Protein AF-A0A9E4CDD1-F1 (afdb_monomer_lite)

Secondary structure (DSSP, 8-state):
--S--EEEEEGGG-TTTGGG--HHHHT-SEEEEE-GGGTTTTT--HHHHHHHHHHH-TTS-EEEEBTTTTBTHHHHHHHHHHHHHS-HHHHHHHTTTTS---S-------

pLDDT: mean 84.61, std 20.88, range [27.45, 98.62]

Structure (mmCIF, N/CA/C/O backbone):
data_AF-A0A9E4CDD1-F1
#
_entry.id   AF-A0A9E4CDD1-F1
#
loop_
_atom_site.group_PDB
_atom_site.id
_atom_site.type_symbol
_atom_site.label_atom_id
_atom_site.label_alt_id
_atom_site.label_comp_id
_atom_site.label_asym_id
_atom_site.label_entity_id
_atom_site.label_seq_id
_atom_site.pdbx_PDB_ins_code
_atom_site.Cartn_x
_atom_site.Cartn_y
_atom_site.Cartn_z
_atom_site.occupancy
_atom_site.B_iso_or_equiv
_atom_site.auth_seq_id
_atom_site.auth_comp_id
_atom_site.auth_asym_id
_atom_site.auth_atom_id
_atom_site.pdbx_PDB_model_num
ATOM 1 N N . LEU A 1 1 ? 19.628 -11.447 -6.909 1.00 61.62 1 LEU A N 1
ATOM 2 C CA . LEU A 1 1 ? 18.964 -10.741 -8.024 1.00 61.62 1 LEU A CA 1
ATOM 3 C C . LEU A 1 1 ? 17.465 -10.855 -7.785 1.00 61.62 1 LEU A C 1
ATOM 5 O O . LEU A 1 1 ? 17.043 -11.937 -7.398 1.00 61.62 1 LEU A O 1
ATOM 9 N N . VAL A 1 2 ? 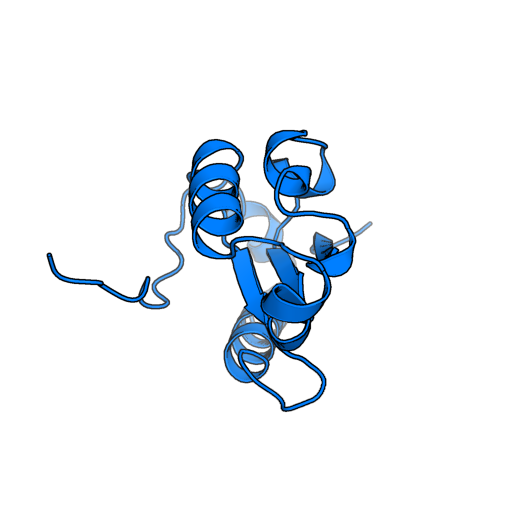16.710 -9.764 -7.904 1.00 75.94 2 VAL A N 1
ATOM 10 C CA . VAL A 1 2 ? 15.246 -9.755 -7.748 1.00 75.94 2 VAL A CA 1
ATOM 11 C C . VAL A 1 2 ? 14.684 -8.918 -8.895 1.00 75.94 2 VAL A C 1
ATOM 13 O O . VAL A 1 2 ? 15.152 -7.797 -9.074 1.00 75.94 2 VAL A O 1
ATOM 16 N N . ASP A 1 3 ? 13.741 -9.458 -9.669 1.00 81.06 3 ASP A N 1
ATOM 17 C CA . ASP A 1 3 ? 13.131 -8.763 -10.816 1.00 81.06 3 ASP A CA 1
ATOM 18 C C . ASP A 1 3 ? 12.062 -7.740 -10.406 1.00 81.06 3 ASP A C 1
ATOM 20 O O . ASP A 1 3 ? 11.819 -6.783 -11.136 1.00 81.06 3 ASP A O 1
ATOM 24 N N . ALA A 1 4 ? 11.409 -7.953 -9.260 1.00 88.12 4 ALA A N 1
ATOM 25 C CA . ALA A 1 4 ? 10.437 -7.026 -8.697 1.00 88.12 4 ALA A CA 1
ATOM 26 C C . ALA A 1 4 ? 10.256 -7.228 -7.187 1.00 88.12 4 ALA A C 1
ATOM 28 O O . ALA A 1 4 ? 10.391 -8.336 -6.661 1.00 88.12 4 ALA A O 1
ATOM 29 N N . TRP A 1 5 ? 9.889 -6.160 -6.489 1.00 91.31 5 TRP A N 1
ATOM 30 C CA . TRP A 1 5 ? 9.679 -6.126 -5.051 1.00 91.31 5 TRP A CA 1
ATOM 31 C C . TRP A 1 5 ? 8.247 -5.716 -4.700 1.00 91.31 5 TRP A C 1
ATOM 33 O O . TRP A 1 5 ? 7.849 -4.567 -4.869 1.00 91.31 5 TRP A O 1
ATOM 43 N N . ILE A 1 6 ? 7.482 -6.637 -4.116 1.00 95.19 6 ILE A N 1
ATOM 44 C CA . ILE A 1 6 ? 6.172 -6.336 -3.528 1.00 95.19 6 ILE A CA 1
ATOM 45 C C . ILE A 1 6 ? 6.347 -6.120 -2.021 1.00 95.19 6 ILE A C 1
ATOM 47 O O . ILE A 1 6 ? 6.915 -6.966 -1.327 1.00 95.19 6 ILE A O 1
ATOM 51 N N . TYR A 1 7 ? 5.863 -4.994 -1.503 1.00 97.31 7 TYR A N 1
ATOM 52 C CA . TYR A 1 7 ? 5.789 -4.721 -0.071 1.00 97.31 7 TYR A CA 1
ATOM 53 C C . TYR A 1 7 ? 4.339 -4.802 0.394 1.00 97.31 7 TYR A C 1
ATOM 55 O O . TYR A 1 7 ? 3.461 -4.161 -0.176 1.00 97.31 7 TYR A O 1
ATOM 63 N N . VAL A 1 8 ? 4.085 -5.587 1.439 1.00 97.94 8 VAL A N 1
ATOM 64 C CA . VAL A 1 8 ? 2.736 -5.791 1.974 1.00 97.94 8 VAL A CA 1
ATOM 65 C C . VAL A 1 8 ? 2.652 -5.173 3.361 1.00 97.94 8 VAL A C 1
ATOM 67 O O . VAL A 1 8 ? 3.386 -5.550 4.273 1.00 97.94 8 VAL A O 1
ATOM 70 N 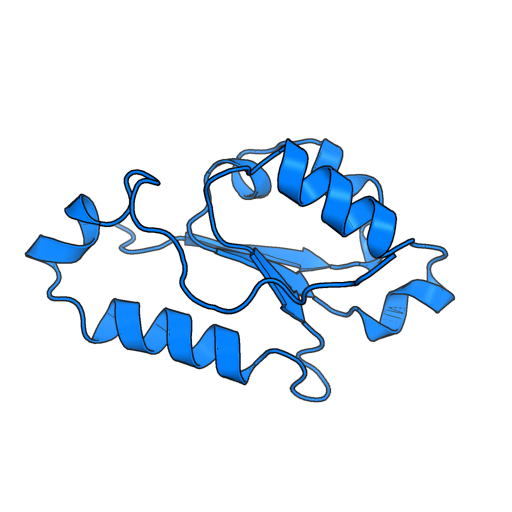N . LEU A 1 9 ? 1.744 -4.218 3.499 1.00 97.25 9 LEU A N 1
ATOM 71 C CA . LEU A 1 9 ? 1.314 -3.604 4.739 1.00 97.25 9 LEU A CA 1
ATOM 72 C C . LEU A 1 9 ? -0.068 -4.149 5.104 1.00 97.25 9 LEU A C 1
ATOM 74 O O . LEU A 1 9 ? -0.902 -4.377 4.235 1.00 97.25 9 LEU A O 1
ATOM 78 N N . ASP A 1 10 ? -0.326 -4.325 6.391 1.00 97.25 10 ASP A N 1
ATOM 79 C CA . ASP A 1 10 ? -1.644 -4.682 6.909 1.00 97.25 10 ASP A CA 1
ATOM 80 C C . ASP A 1 10 ? -2.297 -3.461 7.560 1.00 97.25 10 ASP A C 1
ATOM 82 O O . ASP A 1 10 ? -1.613 -2.701 8.252 1.00 97.25 10 ASP A O 1
ATOM 86 N N . VAL A 1 11 ? -3.607 -3.282 7.393 1.00 98.06 11 VAL A N 1
ATOM 87 C CA . VAL A 1 11 ? -4.361 -2.214 8.071 1.00 98.06 11 VAL A CA 1
ATOM 88 C C . VAL A 1 11 ? -4.227 -2.294 9.597 1.00 98.06 11 VAL A C 1
ATOM 90 O O . VAL A 1 11 ? -4.144 -1.259 10.262 1.00 98.06 11 VAL A O 1
ATOM 93 N N . ALA A 1 12 ? -4.088 -3.495 10.165 1.00 97.50 12 ALA A N 1
ATOM 94 C CA . ALA A 1 12 ? -3.868 -3.691 11.597 1.00 97.50 12 ALA A CA 1
ATOM 95 C C . ALA A 1 12 ? -2.536 -3.107 12.112 1.00 97.50 12 ALA A C 1
ATOM 97 O O . ALA A 1 12 ? -2.381 -2.907 13.315 1.00 97.50 12 ALA A O 1
ATOM 98 N N . ALA A 1 13 ? -1.583 -2.781 11.230 1.00 96.19 13 ALA A N 1
ATOM 99 C CA . ALA A 1 13 ? -0.357 -2.070 11.606 1.00 96.19 13 ALA A CA 1
ATOM 100 C C . ALA A 1 13 ? -0.594 -0.578 11.932 1.00 96.19 13 ALA A C 1
ATOM 102 O O . ALA A 1 13 ? 0.323 0.109 12.393 1.00 96.19 13 ALA A O 1
ATOM 103 N N . GLY A 1 14 ? -1.816 -0.083 11.709 1.00 95.19 14 GLY A N 1
ATOM 104 C CA . GLY A 1 14 ? -2.270 1.257 12.055 1.00 95.19 14 GLY A CA 1
ATOM 105 C C . GLY A 1 14 ? -2.248 2.234 10.879 1.00 95.19 14 GLY A C 1
ATOM 106 O O . GLY A 1 14 ? -1.351 2.227 10.035 1.00 95.19 14 GLY A O 1
ATOM 107 N N . GLU A 1 15 ? -3.213 3.157 10.871 1.00 96.25 15 GLU A N 1
ATOM 108 C CA . GLU A 1 15 ? -3.449 4.096 9.761 1.00 96.25 15 GLU A CA 1
ATOM 109 C C . GLU A 1 15 ? -2.268 5.030 9.445 1.00 96.25 15 GLU A C 1
ATOM 111 O O . GLU A 1 15 ? -2.129 5.515 8.328 1.00 96.25 15 GLU A O 1
ATOM 116 N N . LYS A 1 16 ? -1.387 5.282 10.422 1.00 95.56 16 LYS A N 1
ATOM 117 C CA . LYS A 1 16 ? -0.218 6.165 10.261 1.00 95.56 16 LYS A CA 1
ATOM 118 C C . LYS A 1 16 ? 0.973 5.446 9.635 1.00 95.56 16 LYS A C 1
ATOM 120 O O . LYS A 1 16 ? 2.006 6.074 9.409 1.00 95.56 16 LYS A O 1
ATOM 125 N N . MET A 1 17 ? 0.876 4.138 9.405 1.00 96.81 17 MET A N 1
ATOM 126 C CA . MET A 1 17 ? 2.010 3.346 8.951 1.00 96.81 17 MET A CA 1
ATOM 127 C C . MET A 1 17 ? 2.544 3.779 7.570 1.00 96.81 17 MET A C 1
ATOM 129 O O . MET A 1 17 ? 3.767 3.901 7.458 1.00 96.81 17 MET A O 1
ATOM 133 N N . PRO A 1 18 ? 1.709 4.148 6.571 1.00 96.38 18 PRO A N 1
ATOM 134 C CA . PRO A 1 18 ? 2.200 4.718 5.313 1.00 96.38 18 PRO A CA 1
ATOM 135 C C . PRO A 1 18 ? 3.059 5.982 5.493 1.00 96.38 18 PRO A C 1
ATOM 137 O O . PRO A 1 18 ? 4.092 6.113 4.839 1.00 96.38 18 PRO A O 1
ATOM 140 N N . ARG A 1 19 ? 2.732 6.863 6.455 1.00 96.69 19 ARG A N 1
ATOM 141 C CA . ARG A 1 19 ? 3.500 8.101 6.723 1.00 96.69 19 ARG A CA 1
ATOM 142 C C . ARG A 1 19 ? 4.951 7.858 7.111 1.00 96.69 19 ARG A C 1
ATOM 144 O O . ARG A 1 19 ? 5.769 8.760 6.968 1.00 96.69 19 ARG A O 1
ATOM 151 N N . LYS A 1 20 ? 5.286 6.674 7.640 1.00 94.50 20 LYS A N 1
ATOM 152 C CA . LYS A 1 20 ? 6.663 6.387 8.066 1.00 94.50 20 LYS A CA 1
ATOM 153 C C . LYS A 1 20 ? 7.644 6.391 6.894 1.00 94.50 20 LYS A C 1
ATOM 155 O O . LYS A 1 20 ? 8.838 6.526 7.131 1.00 94.50 20 LYS A O 1
ATOM 160 N N . GLY A 1 21 ? 7.172 6.220 5.654 1.00 91.62 21 GLY A N 1
ATOM 161 C CA . GLY A 1 21 ? 8.002 6.439 4.467 1.00 91.62 21 GLY A CA 1
ATOM 162 C C . GLY A 1 21 ? 9.196 5.501 4.320 1.00 91.62 21 GLY A C 1
ATOM 163 O O . GLY A 1 21 ? 10.141 5.816 3.598 1.00 91.62 21 GLY A O 1
ATOM 164 N N . GLY A 1 22 ? 9.191 4.359 5.012 1.00 94.19 22 GLY A N 1
ATOM 165 C CA . GLY A 1 22 ? 10.283 3.396 4.924 1.00 94.19 22 GLY A CA 1
ATOM 166 C C . GLY A 1 22 ? 10.490 2.900 3.484 1.00 94.19 22 GLY A C 1
ATOM 167 O O . GLY A 1 22 ? 9.580 3.021 2.659 1.00 94.19 22 GLY A O 1
ATOM 168 N N . PRO A 1 23 ? 11.645 2.290 3.164 1.00 92.38 23 PRO A N 1
ATOM 169 C CA . PRO A 1 23 ? 11.958 1.845 1.804 1.00 92.38 23 PRO A CA 1
ATOM 170 C C . PRO A 1 23 ? 10.884 0.946 1.176 1.00 92.38 23 PRO A C 1
ATOM 172 O O . PRO A 1 23 ? 10.642 1.036 -0.021 1.00 92.38 23 PRO A O 1
ATOM 175 N N . GLY A 1 24 ? 10.192 0.123 1.972 1.00 94.50 24 GLY A N 1
ATOM 176 C CA . GLY A 1 24 ? 9.076 -0.696 1.484 1.00 94.50 24 GLY A CA 1
ATOM 177 C C . GLY A 1 24 ? 7.891 0.115 0.963 1.00 94.50 24 GLY A C 1
ATOM 178 O O . GLY A 1 24 ? 7.265 -0.276 -0.014 1.00 94.50 24 GLY A O 1
ATOM 179 N N . ILE A 1 25 ? 7.616 1.275 1.553 1.00 95.88 25 ILE A N 1
ATOM 180 C CA . ILE A 1 25 ? 6.540 2.174 1.121 1.00 95.88 25 ILE A CA 1
ATOM 181 C C . ILE A 1 25 ? 7.015 3.024 -0.059 1.00 95.88 25 ILE A C 1
ATOM 183 O O . ILE A 1 25 ? 6.327 3.125 -1.067 1.00 95.88 25 ILE A O 1
ATOM 187 N N . THR A 1 26 ? 8.212 3.603 0.023 1.00 95.00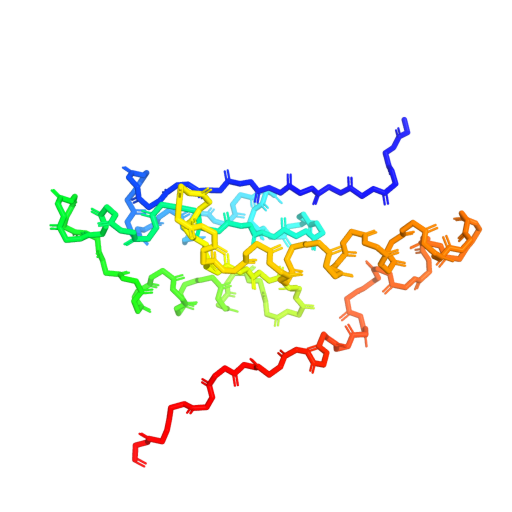 26 THR A N 1
ATOM 188 C CA . THR A 1 26 ? 8.675 4.600 -0.958 1.00 95.00 26 THR A CA 1
ATOM 189 C C . THR A 1 26 ? 9.308 3.987 -2.207 1.00 95.00 26 THR A C 1
ATOM 191 O O . THR A 1 26 ? 9.254 4.588 -3.276 1.00 95.00 26 THR A O 1
ATOM 194 N N . ARG A 1 27 ? 9.918 2.796 -2.105 1.00 91.38 27 ARG A N 1
ATOM 195 C CA . ARG A 1 27 ? 10.797 2.247 -3.156 1.00 91.38 27 ARG A CA 1
ATOM 196 C C . ARG A 1 27 ? 10.393 0.905 -3.732 1.00 91.38 27 ARG A C 1
ATOM 198 O O . ARG A 1 27 ? 10.888 0.625 -4.818 1.00 91.38 27 ARG A O 1
ATOM 205 N N . SER A 1 28 ? 9.524 0.127 -3.078 1.00 94.38 28 SER A N 1
ATOM 206 C CA . SER A 1 28 ? 9.000 -1.132 -3.648 1.00 94.38 28 SER A CA 1
ATOM 207 C C . SER A 1 28 ? 8.446 -0.932 -5.054 1.00 94.38 28 SER A C 1
ATOM 209 O O . SER A 1 28 ? 8.257 0.206 -5.483 1.00 94.38 28 SER A O 1
ATOM 211 N N . ASP A 1 29 ? 8.162 -2.009 -5.764 1.00 93.06 29 ASP A N 1
ATOM 212 C CA . ASP A 1 29 ? 7.502 -1.967 -7.065 1.00 93.06 29 ASP A CA 1
ATOM 213 C C . ASP A 1 29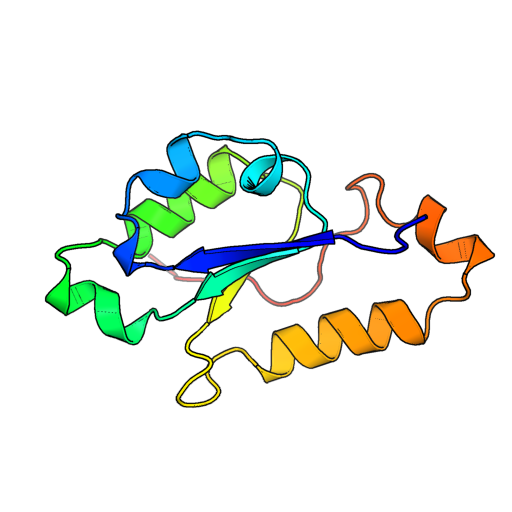 ? 5.975 -2.080 -6.917 1.00 93.06 29 ASP A C 1
ATOM 215 O O . ASP A 1 29 ? 5.199 -1.415 -7.584 1.00 93.06 29 ASP A O 1
ATOM 219 N N . LEU A 1 30 ? 5.474 -2.788 -5.917 1.00 95.81 30 LEU A N 1
ATOM 220 C CA . LEU A 1 30 ? 4.048 -2.736 -5.595 1.00 95.81 30 LEU A CA 1
ATOM 221 C C . LEU A 1 30 ? 3.871 -2.659 -4.092 1.00 95.81 30 LEU A C 1
ATOM 223 O O . LEU A 1 30 ? 4.440 -3.466 -3.362 1.00 95.81 30 LEU A O 1
ATOM 227 N N . LEU A 1 31 ? 3.074 -1.698 -3.634 1.00 97.88 31 LEU A N 1
ATOM 228 C CA . LEU A 1 31 ? 2.629 -1.642 -2.248 1.00 97.88 31 LEU A CA 1
ATOM 229 C C . LEU A 1 31 ? 1.214 -2.214 -2.150 1.00 97.88 31 LEU A C 1
ATOM 231 O O . LEU A 1 31 ? 0.291 -1.693 -2.765 1.00 97.88 31 LEU A O 1
ATOM 235 N N . LEU A 1 32 ? 1.027 -3.252 -1.345 1.00 98.38 32 LEU A N 1
ATOM 236 C CA . LEU A 1 32 ? -0.298 -3.749 -0.987 1.00 98.38 32 LEU A CA 1
ATOM 237 C C . LEU A 1 32 ? -0.637 -3.299 0.426 1.00 98.38 32 LEU A C 1
ATOM 239 O O . LEU A 1 32 ? 0.137 -3.546 1.346 1.00 98.38 32 LEU A O 1
ATOM 243 N N . ILE A 1 33 ? -1.797 -2.681 0.608 1.00 98.38 33 ILE A N 1
ATOM 244 C CA . ILE A 1 33 ? -2.394 -2.437 1.918 1.00 98.38 33 ILE A CA 1
ATOM 245 C C . ILE A 1 33 ? -3.540 -3.435 2.074 1.00 98.38 33 ILE A C 1
ATOM 247 O O . ILE A 1 33 ? -4.622 -3.265 1.515 1.00 98.38 33 ILE A O 1
ATOM 251 N N . ASN A 1 34 ? -3.251 -4.536 2.758 1.00 98.62 34 ASN A N 1
ATOM 252 C CA . ASN A 1 34 ? -4.116 -5.701 2.880 1.00 98.62 34 ASN A CA 1
ATOM 253 C C . ASN A 1 34 ? -4.946 -5.678 4.171 1.00 98.62 34 ASN A C 1
ATOM 255 O O . ASN A 1 34 ? -4.617 -4.979 5.131 1.00 98.62 34 ASN A O 1
ATOM 259 N N . LYS A 1 35 ? -5.990 -6.510 4.189 1.00 98.38 35 LYS A N 1
ATOM 260 C CA . LYS A 1 35 ? -6.963 -6.678 5.273 1.00 98.38 35 LYS A CA 1
ATOM 261 C C . LYS A 1 35 ? -7.772 -5.416 5.554 1.00 98.38 35 LYS A C 1
ATOM 263 O O . LYS A 1 35 ? -7.953 -5.011 6.701 1.00 98.38 35 LYS A O 1
ATOM 268 N N . ILE A 1 36 ? -8.257 -4.774 4.491 1.00 98.44 36 ILE A N 1
ATOM 269 C CA . ILE A 1 36 ? -9.112 -3.582 4.612 1.00 98.44 36 ILE A CA 1
ATOM 270 C C . ILE A 1 36 ? -10.398 -3.826 5.408 1.00 98.44 36 ILE A C 1
ATOM 272 O O . ILE A 1 36 ? -10.925 -2.892 6.008 1.00 98.44 36 ILE A O 1
ATOM 276 N N . ASP A 1 37 ? -10.855 -5.075 5.490 1.00 98.06 37 ASP A N 1
ATOM 277 C CA . ASP A 1 37 ? -11.972 -5.504 6.333 1.00 98.06 37 ASP A CA 1
ATOM 278 C C . ASP A 1 37 ? -11.720 -5.260 7.829 1.00 98.06 37 ASP A C 1
ATOM 280 O O . ASP A 1 37 ? -12.664 -5.058 8.594 1.00 98.06 37 ASP A O 1
ATOM 284 N N . LEU A 1 38 ? -10.455 -5.207 8.257 1.00 98.12 38 LEU A N 1
ATOM 285 C CA . LEU A 1 38 ? -10.104 -4.981 9.656 1.00 98.12 38 LEU A CA 1
ATOM 286 C C . LEU A 1 38 ? -10.188 -3.514 10.092 1.00 98.12 38 LEU A C 1
ATOM 288 O O . LEU A 1 38 ? -10.178 -3.257 11.295 1.00 98.12 38 LEU A O 1
ATOM 292 N N . ALA A 1 39 ? -10.298 -2.560 9.160 1.00 97.88 39 ALA A N 1
ATOM 293 C CA . ALA A 1 39 ? -10.180 -1.124 9.435 1.00 97.88 39 ALA A CA 1
ATOM 294 C C . ALA A 1 39 ? -11.075 -0.640 10.587 1.00 97.88 39 ALA A C 1
ATOM 296 O O . ALA A 1 39 ? -10.599 0.031 11.505 1.00 97.88 39 ALA A O 1
ATOM 297 N N . HIS A 1 40 ? -12.347 -1.049 10.584 1.00 96.31 40 HIS A N 1
ATOM 298 C CA . HIS A 1 40 ? -13.305 -0.687 11.630 1.00 96.31 40 HIS A CA 1
ATOM 299 C C . HIS A 1 40 ? -12.905 -1.233 13.010 1.00 96.31 40 HIS A C 1
ATOM 301 O O . HIS A 1 40 ? -13.009 -0.528 14.010 1.00 96.31 40 HIS A O 1
ATOM 307 N N . TYR A 1 41 ? -12.404 -2.467 13.063 1.00 97.88 41 TYR A N 1
ATOM 308 C CA . TYR A 1 41 ? -12.083 -3.156 14.314 1.00 97.88 41 TYR A CA 1
ATOM 309 C C . TYR A 1 41 ? -10.806 -2.636 14.978 1.00 97.88 41 TYR A C 1
ATOM 311 O O . TYR A 1 41 ? -10.669 -2.729 16.196 1.00 97.88 41 TYR A O 1
ATOM 319 N N . VAL A 1 42 ? -9.878 -2.085 14.194 1.00 97.69 42 VAL A N 1
ATOM 320 C CA . VAL A 1 42 ? -8.608 -1.535 14.701 1.00 97.69 42 VAL A CA 1
ATOM 321 C C . VAL A 1 42 ? -8.607 -0.007 14.791 1.00 97.69 42 VAL A C 1
ATOM 323 O O . VAL A 1 42 ? -7.577 0.586 15.106 1.00 97.69 42 VAL A O 1
ATOM 326 N N . GLY A 1 43 ? -9.742 0.641 14.506 1.00 97.12 43 GLY A N 1
ATOM 327 C CA . GLY A 1 43 ? -9.864 2.100 14.526 1.00 97.12 43 GLY A CA 1
ATOM 328 C C . GLY A 1 43 ? -8.975 2.802 13.496 1.00 97.12 43 GLY A C 1
ATOM 329 O O . GLY A 1 43 ? -8.478 3.892 13.767 1.00 97.12 43 GLY A O 1
ATOM 330 N N . ALA A 1 44 ? -8.737 2.175 12.340 1.00 97.81 44 ALA A N 1
ATOM 331 C CA . ALA A 1 44 ? -7.932 2.741 11.263 1.00 97.81 44 ALA A CA 1
ATOM 332 C C . ALA A 1 44 ? -8.817 3.375 10.182 1.00 97.81 44 ALA A C 1
ATOM 334 O O . ALA A 1 44 ? -9.784 2.771 9.720 1.00 97.81 44 ALA A O 1
ATOM 335 N N . SER A 1 45 ? -8.452 4.573 9.725 1.00 98.19 45 SER A N 1
ATOM 336 C CA . SER A 1 45 ? -9.086 5.220 8.578 1.00 98.19 45 SER A CA 1
ATOM 337 C C . SER A 1 45 ? -8.385 4.858 7.268 1.00 98.19 45 SER A C 1
ATOM 339 O O . SER A 1 45 ? -7.229 5.224 7.036 1.00 98.19 45 SER A O 1
ATOM 341 N N . LEU A 1 46 ? -9.108 4.191 6.362 1.00 98.00 46 LEU A N 1
ATOM 342 C CA . LEU A 1 46 ? -8.605 3.887 5.017 1.00 98.00 46 LEU A CA 1
ATOM 343 C C . LEU A 1 46 ? -8.327 5.162 4.207 1.00 98.00 46 LEU A C 1
ATOM 345 O O . LEU A 1 46 ? -7.322 5.226 3.509 1.00 98.00 46 LEU A O 1
ATOM 349 N N . ALA A 1 47 ? -9.141 6.210 4.370 1.00 98.25 47 ALA A N 1
ATOM 350 C CA . ALA A 1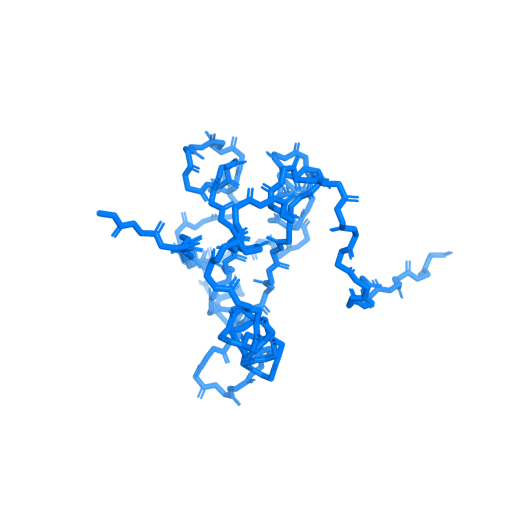 47 ? -8.924 7.498 3.706 1.00 98.25 47 ALA A CA 1
ATOM 351 C C . ALA A 1 47 ? -7.612 8.168 4.153 1.00 98.25 47 ALA A C 1
ATOM 353 O O . ALA A 1 47 ? -6.899 8.781 3.359 1.00 98.25 47 ALA A O 1
ATOM 354 N N . VAL A 1 48 ? -7.260 8.023 5.436 1.00 98.12 48 VAL A N 1
ATOM 355 C CA . VAL A 1 48 ? -5.971 8.492 5.953 1.00 98.12 48 VAL A CA 1
ATOM 356 C C . VAL A 1 48 ? -4.822 7.708 5.321 1.00 98.12 48 VAL A C 1
ATOM 358 O O . VAL A 1 48 ? -3.867 8.316 4.838 1.00 98.12 48 VAL A O 1
ATOM 361 N N . MET A 1 49 ? -4.931 6.377 5.287 1.00 98.25 49 MET A N 1
ATOM 362 C CA . MET A 1 49 ? -3.912 5.517 4.686 1.00 98.25 49 MET A CA 1
ATOM 363 C C . MET A 1 49 ? -3.712 5.810 3.197 1.00 98.25 49 MET A C 1
ATOM 365 O O . MET A 1 49 ? -2.569 5.884 2.755 1.00 98.25 49 MET A O 1
ATOM 369 N N . GLU A 1 50 ? -4.791 6.018 2.441 1.00 98.25 50 GLU A N 1
ATOM 370 C CA . GLU A 1 50 ? -4.758 6.398 1.024 1.00 98.25 50 GLU A CA 1
ATOM 371 C C . GLU A 1 50 ? -4.012 7.712 0.812 1.00 98.25 50 GLU A C 1
ATOM 373 O O . GLU A 1 50 ? -3.019 7.756 0.084 1.00 98.25 50 GLU A O 1
ATOM 378 N N . ARG A 1 51 ? -4.442 8.775 1.502 1.00 98.12 51 ARG A N 1
ATOM 379 C CA . ARG A 1 51 ? -3.810 10.094 1.408 1.00 98.12 51 ARG A CA 1
ATOM 380 C C . ARG A 1 51 ? -2.317 10.009 1.708 1.00 98.12 51 ARG A C 1
ATOM 382 O O . ARG A 1 51 ? -1.501 10.542 0.964 1.00 98.12 51 ARG A O 1
ATOM 389 N N . ASP A 1 52 ? -1.960 9.348 2.803 1.00 98.12 52 ASP A N 1
ATOM 390 C CA . ASP A 1 52 ? -0.571 9.249 3.239 1.00 98.12 52 ASP A CA 1
ATOM 391 C C . ASP A 1 52 ? 0.267 8.377 2.291 1.00 98.12 52 ASP A C 1
ATOM 393 O O . ASP A 1 52 ? 1.444 8.660 2.077 1.00 98.12 52 ASP A O 1
ATOM 397 N N . THR A 1 53 ? -0.331 7.353 1.681 1.00 98.06 53 THR A N 1
ATOM 398 C CA . THR A 1 53 ? 0.336 6.529 0.666 1.00 98.06 53 THR A CA 1
ATOM 399 C C . THR A 1 53 ? 0.614 7.333 -0.598 1.00 98.06 53 THR A C 1
ATOM 401 O O . THR A 1 53 ? 1.752 7.340 -1.062 1.00 98.06 53 THR A O 1
ATOM 404 N N . ASN A 1 54 ? -0.376 8.081 -1.094 1.00 96.75 54 ASN A N 1
ATOM 405 C CA . ASN A 1 54 ? -0.217 8.964 -2.253 1.00 96.75 54 ASN A CA 1
ATOM 406 C C . ASN A 1 54 ? 0.866 10.031 -2.020 1.00 96.75 54 ASN A C 1
ATOM 408 O O . ASN A 1 54 ? 1.639 10.331 -2.924 1.00 96.75 54 ASN A O 1
ATOM 412 N N . LEU A 1 55 ? 0.978 10.563 -0.796 1.00 97.06 55 LEU A N 1
ATOM 413 C CA . LEU A 1 55 ? 2.034 11.516 -0.435 1.00 97.06 55 LEU A CA 1
ATOM 414 C C . LEU A 1 55 ? 3.429 10.880 -0.410 1.00 97.06 55 LEU A C 1
ATOM 416 O O . LEU A 1 55 ? 4.392 11.485 -0.874 1.00 97.06 55 LEU A O 1
ATOM 420 N N . MET A 1 56 ? 3.560 9.674 0.149 1.00 96.88 56 MET A N 1
ATOM 421 C CA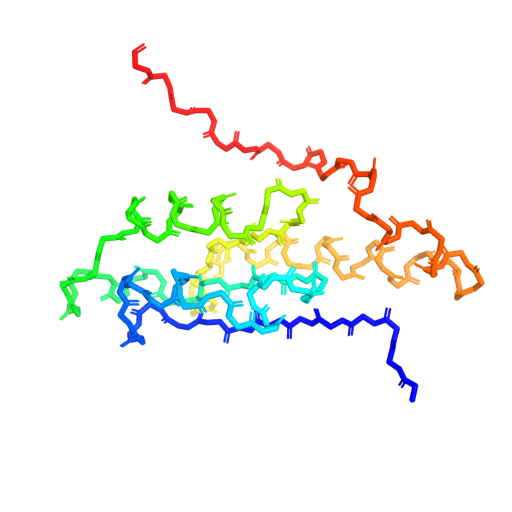 . MET A 1 56 ? 4.865 9.016 0.283 1.00 96.88 56 MET A CA 1
ATOM 422 C C . MET A 1 56 ? 5.330 8.315 -0.996 1.00 96.88 56 MET A C 1
ATOM 424 O O . MET A 1 56 ? 6.507 7.973 -1.112 1.00 96.88 56 MET A O 1
ATOM 428 N N . ARG A 1 57 ? 4.423 8.065 -1.940 1.00 94.69 57 ARG A N 1
ATOM 429 C CA . ARG A 1 57 ? 4.669 7.246 -3.126 1.00 94.69 57 ARG A CA 1
ATOM 430 C C . ARG A 1 57 ? 3.895 7.795 -4.348 1.00 94.69 57 ARG A C 1
ATOM 432 O O . ARG A 1 57 ? 3.037 7.092 -4.872 1.00 94.69 57 ARG A O 1
ATOM 439 N N . PRO A 1 58 ? 4.185 9.029 -4.808 1.00 91.12 58 PRO A N 1
ATOM 440 C CA . PRO A 1 58 ? 3.364 9.740 -5.800 1.00 91.12 58 PRO A CA 1
ATOM 441 C C . PRO A 1 58 ? 3.282 9.043 -7.165 1.00 91.12 58 PRO A C 1
ATOM 443 O O . PRO A 1 58 ? 2.214 9.010 -7.766 1.00 91.12 58 PRO A O 1
ATOM 446 N N . ASP A 1 59 ? 4.384 8.440 -7.622 1.00 88.88 59 ASP A N 1
ATOM 447 C CA . ASP A 1 59 ? 4.502 7.919 -8.994 1.00 88.88 59 ASP A CA 1
ATOM 448 C C . ASP A 1 59 ? 4.561 6.387 -9.067 1.00 88.88 59 ASP A C 1
ATOM 450 O O . ASP A 1 59 ? 4.867 5.821 -10.116 1.00 88.88 59 ASP A O 1
ATOM 454 N N . LYS A 1 60 ? 4.329 5.679 -7.950 1.00 90.81 60 LYS A N 1
ATOM 455 C CA . LYS A 1 60 ? 4.417 4.212 -7.939 1.00 90.81 60 LYS A CA 1
ATOM 456 C C . LYS A 1 60 ? 3.104 3.558 -7.502 1.00 90.81 60 LYS A C 1
ATOM 458 O O . LYS A 1 60 ? 2.513 3.978 -6.507 1.00 90.81 60 LYS A O 1
ATOM 463 N N . PRO A 1 61 ? 2.690 2.465 -8.168 1.00 95.44 61 PRO A N 1
ATOM 464 C CA . PRO A 1 61 ? 1.439 1.786 -7.876 1.00 95.44 61 PRO A CA 1
ATOM 465 C C . PRO A 1 61 ? 1.379 1.249 -6.447 1.00 95.44 61 PRO A C 1
ATOM 467 O O . PRO A 1 61 ? 2.378 0.806 -5.855 1.00 95.44 61 PRO A O 1
ATOM 470 N N . TRP A 1 62 ? 0.156 1.261 -5.932 1.00 97.62 62 TRP A N 1
ATOM 471 C CA . TRP A 1 62 ? -0.247 0.635 -4.689 1.00 97.62 62 TRP A CA 1
ATOM 472 C C . TRP A 1 62 ? -1.721 0.213 -4.775 1.00 97.62 62 TRP A C 1
ATOM 474 O O . TRP A 1 62 ? -2.465 0.722 -5.612 1.00 97.62 62 TRP A O 1
ATOM 484 N N . LEU A 1 63 ? -2.138 -0.746 -3.946 1.00 98.12 63 LEU A N 1
ATOM 485 C CA . LEU A 1 63 ? -3.502 -1.279 -3.939 1.00 98.12 63 LEU A CA 1
ATOM 486 C C . LEU A 1 63 ? -3.999 -1.505 -2.514 1.00 98.12 63 LEU A C 1
ATOM 488 O O . LEU A 1 63 ? -3.288 -2.078 -1.687 1.00 98.12 63 LEU A O 1
ATOM 492 N N . PHE A 1 64 ? -5.258 -1.153 -2.259 1.00 98.50 64 PHE A N 1
ATOM 493 C CA . PHE A 1 64 ? -6.013 -1.750 -1.162 1.00 98.50 64 PHE A CA 1
ATOM 494 C C . PHE A 1 64 ? -6.480 -3.152 -1.537 1.00 98.50 64 PHE A C 1
ATOM 496 O O . PHE A 1 64 ? -6.924 -3.385 -2.661 1.00 98.50 64 PHE A O 1
ATOM 503 N N . THR A 1 65 ? -6.401 -4.078 -0.584 1.00 98.50 65 THR A N 1
ATOM 504 C CA . THR A 1 65 ? -6.819 -5.467 -0.789 1.00 98.50 65 THR A CA 1
ATOM 505 C C . THR A 1 65 ? -7.497 -6.046 0.449 1.00 98.50 65 THR A C 1
ATOM 507 O O . THR A 1 65 ? -7.166 -5.709 1.588 1.00 98.50 65 THR A O 1
ATOM 510 N N . ASN A 1 66 ? -8.428 -6.966 0.219 1.00 97.94 66 ASN A N 1
ATOM 511 C CA . ASN A 1 66 ? -8.793 -7.983 1.193 1.00 97.94 66 ASN A CA 1
ATOM 512 C C . ASN A 1 66 ? -8.554 -9.348 0.547 1.00 97.94 66 ASN A C 1
ATOM 514 O O . ASN A 1 66 ? -9.410 -9.909 -0.129 1.00 97.94 66 ASN A O 1
ATOM 518 N N . LEU A 1 67 ? -7.364 -9.910 0.754 1.00 96.44 67 LEU A N 1
ATOM 519 C CA . LEU A 1 67 ? -7.015 -11.194 0.142 1.00 96.44 67 LEU A CA 1
ATOM 520 C C . LEU A 1 67 ? -7.794 -12.384 0.731 1.00 96.44 67 LEU A C 1
ATOM 522 O O . LEU A 1 67 ? -7.721 -13.479 0.182 1.00 96.44 67 LEU A O 1
ATOM 526 N N . LYS A 1 68 ? -8.542 -12.191 1.827 1.00 97.06 68 LYS A N 1
ATOM 527 C CA . LYS A 1 68 ? -9.403 -13.231 2.404 1.00 97.06 68 LYS A CA 1
ATOM 528 C C . LYS A 1 68 ? -10.679 -13.446 1.588 1.00 97.06 68 LYS A C 1
ATOM 530 O O . LYS A 1 68 ? -11.124 -14.583 1.486 1.00 97.06 68 LYS A O 1
ATOM 535 N N . ASP A 1 69 ? -11.264 -12.382 1.042 1.00 97.31 69 ASP A N 1
ATOM 536 C CA . ASP A 1 69 ? -12.471 -12.455 0.201 1.00 97.31 69 ASP A CA 1
ATOM 537 C C . ASP A 1 69 ? -12.188 -12.242 -1.296 1.00 97.31 69 ASP A C 1
ATOM 539 O O . ASP A 1 69 ? -13.083 -12.393 -2.122 1.00 97.31 69 ASP A O 1
ATOM 543 N N . GLY A 1 70 ? -10.934 -11.940 -1.646 1.00 96.75 70 GLY A N 1
ATOM 544 C CA . GLY A 1 70 ? -10.487 -11.738 -3.021 1.00 96.75 70 GLY A CA 1
ATOM 545 C C . GLY A 1 70 ? -10.579 -10.290 -3.506 1.00 96.75 70 GLY A C 1
ATOM 546 O O . GLY A 1 70 ? -10.212 -10.022 -4.649 1.00 96.75 70 GLY A O 1
ATOM 547 N N . THR A 1 71 ? -11.003 -9.336 -2.672 1.00 97.19 71 THR A N 1
ATOM 548 C CA . THR A 1 71 ? -11.061 -7.920 -3.058 1.00 97.19 71 THR A CA 1
ATOM 549 C C . THR A 1 71 ? -9.680 -7.412 -3.480 1.00 97.19 71 THR A C 1
ATOM 551 O O . THR A 1 71 ? -8.734 -7.402 -2.686 1.00 97.19 71 THR A O 1
ATOM 554 N N . GLY A 1 72 ? -9.574 -6.963 -4.734 1.00 94.50 72 GLY A N 1
ATOM 555 C CA . GLY A 1 72 ? -8.349 -6.435 -5.340 1.00 94.50 72 GLY A CA 1
ATOM 556 C C . GLY A 1 72 ? -7.334 -7.494 -5.785 1.00 94.50 72 GLY A C 1
ATOM 557 O O . GLY A 1 72 ? -6.269 -7.124 -6.277 1.00 94.50 72 GLY A O 1
ATOM 558 N N . LEU A 1 73 ? -7.630 -8.792 -5.626 1.00 96.75 73 LEU A N 1
ATOM 559 C CA . LEU A 1 73 ? -6.743 -9.885 -6.042 1.00 96.75 73 LEU A CA 1
ATOM 560 C C . LEU A 1 73 ? -6.562 -9.937 -7.566 1.00 96.75 73 LEU A C 1
ATOM 562 O O . LEU A 1 73 ? -5.459 -10.196 -8.038 1.00 96.75 73 LEU A O 1
ATOM 566 N N . ASP A 1 74 ? -7.617 -9.643 -8.322 1.00 95.69 74 ASP A N 1
ATOM 567 C CA . ASP A 1 74 ? -7.603 -9.492 -9.780 1.00 95.69 74 ASP A CA 1
ATOM 568 C C . ASP A 1 74 ? -6.532 -8.489 -10.234 1.00 95.69 74 ASP A C 1
ATOM 570 O O . ASP A 1 74 ? -5.674 -8.811 -11.052 1.00 95.69 74 ASP A O 1
ATOM 574 N N . LYS A 1 75 ? -6.484 -7.313 -9.600 1.00 94.56 75 LYS A N 1
ATOM 575 C CA . LYS A 1 75 ? -5.498 -6.267 -9.908 1.00 94.56 75 LYS A CA 1
ATOM 576 C C . LYS A 1 75 ? -4.069 -6.690 -9.573 1.00 94.56 75 LYS A C 1
ATOM 578 O O . LYS A 1 75 ? -3.130 -6.297 -10.270 1.00 94.56 75 LYS A O 1
ATOM 583 N N . VAL A 1 76 ? -3.894 -7.476 -8.506 1.00 95.56 76 VAL A N 1
ATOM 584 C CA . VAL A 1 76 ? -2.589 -8.048 -8.140 1.00 95.56 76 VAL A CA 1
ATOM 585 C C . VAL A 1 76 ? -2.150 -9.070 -9.186 1.00 95.56 76 VAL A C 1
ATOM 587 O O . VAL A 1 76 ? -1.010 -8.999 -9.644 1.00 95.56 76 VAL A O 1
ATOM 590 N N . ILE A 1 77 ? -3.044 -9.977 -9.597 1.00 96.44 77 ILE A N 1
ATOM 591 C CA . ILE A 1 77 ? -2.773 -10.954 -10.659 1.00 96.44 77 ILE A CA 1
ATOM 592 C C . ILE A 1 77 ? -2.388 -10.226 -11.945 1.00 96.44 77 ILE A C 1
ATOM 594 O O . ILE A 1 77 ? -1.333 -10.514 -12.494 1.00 96.44 77 ILE A O 1
ATOM 598 N N . ASP A 1 78 ? -3.161 -9.230 -12.374 1.00 94.62 78 ASP A N 1
ATOM 599 C CA . ASP A 1 78 ? -2.875 -8.459 -13.587 1.00 94.62 78 ASP A CA 1
ATOM 600 C C . ASP A 1 78 ? -1.503 -7.779 -13.541 1.00 94.62 78 ASP A C 1
ATOM 602 O O . ASP A 1 78 ? -0.780 -7.728 -14.539 1.00 94.62 78 ASP A O 1
ATOM 606 N N . TRP A 1 79 ? -1.120 -7.231 -12.384 1.00 93.62 79 TRP A N 1
ATOM 607 C CA . TRP A 1 79 ? 0.199 -6.631 -12.208 1.00 93.62 79 TRP A CA 1
ATOM 608 C C . TRP A 1 79 ? 1.320 -7.671 -12.338 1.00 93.62 79 TRP A C 1
ATOM 610 O O . TRP A 1 79 ? 2.299 -7.419 -13.043 1.00 93.62 79 TRP A O 1
ATOM 620 N N . VAL A 1 80 ? 1.158 -8.847 -11.723 1.00 92.69 80 VAL A N 1
ATOM 621 C CA . VAL A 1 80 ? 2.139 -9.940 -11.806 1.00 92.69 80 VAL A CA 1
ATOM 622 C C . VAL A 1 80 ? 2.205 -10.524 -13.219 1.00 92.69 80 VAL A C 1
ATOM 624 O O . VAL A 1 80 ? 3.302 -10.720 -13.736 1.00 92.69 80 VAL A O 1
ATOM 627 N N . SER A 1 81 ? 1.071 -10.755 -13.879 1.00 92.94 81 SER A N 1
ATOM 628 C CA . SER A 1 81 ? 1.018 -11.286 -15.246 1.00 92.94 81 SER A CA 1
ATOM 629 C C . SER A 1 81 ? 1.770 -10.380 -16.220 1.00 92.94 81 SER A C 1
ATOM 631 O O . SER A 1 81 ? 2.648 -10.855 -16.936 1.00 92.94 81 SER A O 1
ATOM 633 N N . ARG A 1 82 ? 1.556 -9.056 -16.153 1.00 88.62 82 ARG A N 1
ATOM 634 C CA . ARG A 1 82 ? 2.316 -8.085 -16.963 1.00 88.62 82 ARG A CA 1
ATOM 635 C C . ARG A 1 82 ? 3.823 -8.137 -16.705 1.00 88.62 82 ARG A C 1
ATOM 637 O O . ARG A 1 82 ? 4.611 -7.973 -17.638 1.00 88.62 82 ARG A O 1
ATOM 644 N N . LEU A 1 83 ? 4.241 -8.353 -15.456 1.00 86.06 83 LEU A N 1
ATOM 645 C CA . LEU A 1 83 ? 5.657 -8.510 -15.114 1.00 86.06 83 LEU A CA 1
ATOM 646 C C . LEU A 1 83 ? 6.247 -9.774 -15.759 1.00 86.06 83 LEU A C 1
ATOM 648 O O . LEU A 1 83 ? 7.341 -9.721 -16.322 1.00 86.06 83 LEU A O 1
ATOM 652 N N . VAL A 1 84 ? 5.520 -10.892 -15.699 1.00 88.25 84 VAL A N 1
ATOM 653 C CA . VAL A 1 84 ? 5.948 -12.182 -16.263 1.00 88.25 84 VAL A CA 1
ATOM 654 C C . VAL A 1 84 ? 6.013 -12.127 -17.791 1.00 88.25 84 VAL A C 1
ATOM 656 O O . VAL A 1 84 ? 7.000 -12.582 -18.368 1.00 88.25 84 VAL A O 1
ATOM 659 N N . GLU A 1 85 ? 5.014 -11.521 -18.432 1.00 88.62 85 GLU A N 1
ATOM 660 C CA . GLU A 1 85 ? 4.932 -11.346 -19.889 1.00 88.62 85 GLU A CA 1
ATOM 661 C C . GLU A 1 85 ? 5.998 -10.390 -20.442 1.00 88.62 85 GLU A C 1
ATOM 663 O O . GLU A 1 85 ? 6.392 -10.497 -21.603 1.00 88.62 85 GLU A O 1
ATOM 668 N N . THR A 1 86 ? 6.499 -9.462 -19.622 1.00 82.56 86 THR A N 1
ATOM 669 C CA . THR A 1 86 ? 7.591 -8.569 -20.022 1.00 82.56 86 THR A CA 1
ATOM 670 C C . THR A 1 86 ? 8.903 -9.367 -20.091 1.00 82.56 86 THR A C 1
ATOM 672 O O . THR A 1 86 ? 9.266 -9.983 -19.088 1.00 82.56 86 THR A O 1
ATOM 675 N N . PRO A 1 87 ? 9.653 -9.360 -21.212 1.00 82.19 87 PRO A N 1
ATOM 676 C CA . PRO A 1 87 ? 10.961 -10.019 -21.304 1.00 82.19 87 PRO A CA 1
ATOM 677 C C . PRO A 1 87 ? 11.952 -9.482 -20.265 1.00 82.19 87 PRO A C 1
ATOM 679 O O . PRO A 1 87 ? 11.933 -8.288 -19.963 1.00 82.19 87 PRO A O 1
ATOM 682 N N . ALA A 1 88 ? 12.826 -10.337 -19.723 1.00 74.31 88 ALA A N 1
ATOM 683 C CA . ALA A 1 88 ? 13.705 -10.001 -18.595 1.00 74.31 88 ALA A CA 1
ATOM 684 C C . ALA A 1 88 ? 14.585 -8.765 -18.867 1.00 74.31 88 ALA A C 1
ATOM 686 O O . ALA A 1 88 ? 14.705 -7.877 -18.025 1.00 74.31 88 ALA A O 1
ATOM 687 N N . GLU A 1 89 ? 15.112 -8.658 -20.082 1.00 74.00 89 GLU A N 1
ATOM 688 C CA . GLU A 1 89 ? 15.898 -7.533 -20.586 1.00 74.00 89 GLU A CA 1
ATOM 689 C C . GLU A 1 89 ? 15.130 -6.198 -20.622 1.00 74.00 89 GLU A C 1
ATOM 691 O O . GLU A 1 89 ? 15.736 -5.130 -20.544 1.00 74.00 89 GLU A O 1
ATOM 696 N N . ALA A 1 90 ? 13.796 -6.239 -20.689 1.00 69.06 90 ALA A N 1
ATOM 697 C CA . ALA A 1 90 ? 12.923 -5.068 -20.730 1.00 69.06 90 ALA A CA 1
ATOM 698 C C . ALA A 1 90 ? 12.313 -4.709 -19.360 1.00 69.06 90 ALA A C 1
ATOM 700 O O . ALA A 1 90 ? 11.746 -3.623 -19.210 1.00 69.06 90 ALA A O 1
ATOM 701 N N . ARG A 1 91 ? 12.437 -5.581 -18.346 1.00 67.75 91 ARG A N 1
ATOM 702 C CA . ARG A 1 91 ? 11.858 -5.366 -17.003 1.00 67.75 91 ARG A CA 1
ATOM 703 C C . ARG A 1 91 ? 12.529 -4.215 -16.248 1.00 67.75 91 ARG A C 1
ATOM 705 O O . ARG A 1 91 ? 11.839 -3.426 -15.611 1.00 67.75 91 ARG A O 1
ATOM 712 N N . HIS A 1 92 ? 13.849 -4.056 -16.383 1.00 55.31 92 HIS A N 1
ATOM 713 C CA . HIS A 1 92 ? 14.625 -3.013 -15.692 1.00 55.31 92 HIS A CA 1
ATOM 714 C C . HIS A 1 92 ? 14.423 -1.589 -16.250 1.00 55.31 92 HIS A C 1
ATOM 716 O O . HIS A 1 92 ? 14.726 -0.620 -15.559 1.00 55.31 92 HIS A O 1
ATOM 722 N N . VAL A 1 93 ? 13.914 -1.440 -17.480 1.00 49.66 93 VAL A N 1
ATOM 723 C CA . VAL A 1 93 ? 13.773 -0.132 -18.158 1.00 49.66 93 VAL A CA 1
ATOM 724 C C . VAL A 1 93 ? 12.401 0.509 -17.910 1.00 49.66 93 VAL A C 1
ATOM 726 O O . VAL A 1 93 ? 12.268 1.725 -17.986 1.00 49.66 93 VAL A O 1
ATOM 729 N N . ARG A 1 94 ? 11.371 -0.282 -17.579 1.00 48.47 94 ARG A N 1
ATOM 730 C CA . ARG A 1 94 ? 9.992 0.215 -17.386 1.00 48.47 94 ARG A CA 1
ATOM 731 C C . ARG A 1 94 ? 9.697 0.742 -15.981 1.00 48.47 94 ARG A C 1
ATOM 733 O O . ARG A 1 94 ? 8.695 1.423 -15.788 1.00 48.47 94 ARG A O 1
ATOM 740 N N . TRP A 1 95 ? 10.545 0.415 -15.011 1.00 50.78 95 TRP A N 1
ATOM 741 C CA . TRP A 1 95 ? 10.280 0.610 -13.585 1.00 50.78 95 TRP A CA 1
ATOM 742 C C . TRP A 1 95 ? 11.057 1.794 -12.975 1.00 50.78 95 TRP A C 1
ATOM 744 O O . TRP A 1 95 ? 11.370 1.811 -11.787 1.00 50.78 95 TRP A O 1
ATOM 754 N N . ASP A 1 96 ? 11.355 2.820 -13.782 1.00 44.88 96 ASP A N 1
ATOM 755 C CA . ASP A 1 96 ? 11.931 4.099 -13.328 1.00 44.88 96 ASP A CA 1
ATOM 756 C C . ASP A 1 96 ? 10.871 5.100 -12.815 1.00 44.88 96 ASP A C 1
ATOM 758 O O . ASP A 1 96 ? 11.196 6.248 -12.514 1.00 44.88 96 ASP A O 1
ATOM 762 N N . GLY A 1 97 ? 9.611 4.666 -12.682 1.00 45.56 97 GLY A N 1
ATOM 763 C CA . GLY A 1 97 ? 8.500 5.496 -12.206 1.00 45.56 97 GLY A CA 1
ATOM 764 C C . GLY A 1 97 ? 7.835 6.358 -13.284 1.00 45.56 97 GLY A C 1
ATOM 765 O O . GLY A 1 97 ? 7.063 7.243 -12.939 1.00 45.56 97 GLY A O 1
ATOM 766 N N . ARG A 1 98 ? 8.115 6.135 -14.579 1.00 39.03 98 ARG A N 1
ATOM 767 C CA . ARG A 1 98 ? 7.562 6.967 -15.669 1.00 39.03 98 ARG A CA 1
ATOM 768 C C . ARG A 1 98 ? 6.391 6.370 -16.445 1.00 39.03 98 ARG A C 1
ATOM 770 O O . ARG A 1 98 ? 5.791 7.080 -17.248 1.00 39.03 98 ARG A O 1
ATOM 777 N N . LEU A 1 99 ? 6.050 5.099 -16.240 1.00 40.66 99 LEU A N 1
ATOM 778 C CA . LEU A 1 99 ? 4.863 4.505 -16.857 1.00 40.66 99 LEU A CA 1
ATOM 779 C C . LEU A 1 99 ? 3.704 4.538 -15.865 1.00 40.66 99 LEU A C 1
ATOM 781 O O . LEU A 1 99 ? 3.720 3.837 -14.853 1.00 40.66 99 LEU A O 1
ATOM 785 N N . ALA A 1 100 ? 2.713 5.375 -16.173 1.00 39.84 100 ALA A N 1
ATOM 786 C CA . ALA A 1 100 ? 1.459 5.438 -15.446 1.00 39.84 100 ALA A CA 1
ATOM 787 C C . ALA A 1 100 ? 0.815 4.046 -15.410 1.00 39.84 100 ALA A C 1
ATOM 789 O O . ALA A 1 100 ? 0.713 3.346 -16.418 1.00 39.84 100 ALA A O 1
ATOM 790 N N . PHE A 1 101 ? 0.409 3.622 -14.219 1.00 44.97 101 PHE A N 1
ATOM 791 C CA . PHE A 1 101 ? -0.468 2.477 -14.075 1.00 44.97 101 PHE A CA 1
ATOM 792 C C . PHE A 1 101 ? -1.868 2.917 -14.521 1.00 44.97 101 PHE A C 1
ATOM 794 O O . PHE A 1 101 ? -2.554 3.609 -13.777 1.00 44.97 101 PHE A O 1
ATOM 801 N N . ASP A 1 102 ? -2.295 2.506 -15.718 1.00 44.78 102 ASP A N 1
ATOM 802 C CA . ASP A 1 102 ? -3.613 2.829 -16.304 1.00 44.78 102 ASP A CA 1
ATOM 803 C C . ASP A 1 102 ? -4.798 2.125 -15.601 1.00 44.78 102 ASP A C 1
ATOM 805 O O . ASP A 1 102 ? -5.927 2.101 -16.096 1.00 44.78 102 ASP A O 1
ATOM 809 N N . GLY A 1 103 ? -4.570 1.527 -14.430 1.00 39.34 103 GLY A N 1
ATOM 810 C CA . GLY A 1 103 ? -5.642 1.017 -13.591 1.00 39.34 103 GLY A CA 1
ATOM 811 C C . GLY A 1 103 ? -6.328 2.178 -12.887 1.00 39.34 103 GLY A C 1
ATOM 812 O O . GLY A 1 103 ? -5.744 2.790 -11.999 1.00 39.34 103 GLY A O 1
ATOM 813 N N . VAL A 1 104 ? -7.567 2.449 -13.299 1.00 38.72 104 VAL A N 1
ATOM 814 C CA . VAL A 1 104 ? -8.459 3.499 -12.791 1.00 38.72 104 VAL A CA 1
ATOM 815 C C . VAL A 1 104 ? -8.280 3.696 -11.280 1.00 38.72 104 VAL A C 1
ATOM 817 O O . VAL A 1 104 ? -8.719 2.866 -10.475 1.00 38.72 104 VAL A O 1
ATOM 820 N N . ALA A 1 105 ? -7.648 4.808 -10.893 1.00 40.84 105 ALA A N 1
ATOM 821 C CA . ALA A 1 105 ? -7.859 5.388 -9.577 1.00 40.84 105 ALA A CA 1
ATOM 822 C C . ALA A 1 105 ? -9.363 5.642 -9.482 1.00 40.84 105 ALA A C 1
ATOM 824 O O . ALA A 1 105 ? -9.923 6.331 -10.335 1.00 40.84 105 ALA A O 1
ATOM 825 N N . ALA A 1 106 ? -10.036 5.007 -8.525 1.00 36.25 106 ALA A N 1
ATOM 826 C CA . ALA A 1 106 ? -11.466 5.187 -8.346 1.00 36.25 106 ALA A CA 1
ATOM 827 C C . ALA A 1 106 ? -11.742 6.686 -8.152 1.00 36.25 106 ALA A C 1
ATOM 829 O O . ALA A 1 106 ? -11.401 7.269 -7.125 1.00 36.25 106 ALA A O 1
ATOM 830 N N . HIS A 1 107 ? -12.306 7.318 -9.180 1.00 34.81 107 HIS A N 1
ATOM 831 C CA . HIS A 1 107 ? -12.753 8.696 -9.125 1.00 34.81 107 HIS A CA 1
ATOM 832 C C . HIS A 1 107 ? -13.889 8.783 -8.105 1.00 34.81 107 HIS A C 1
ATOM 834 O O . HIS A 1 107 ? -14.993 8.305 -8.362 1.00 34.81 107 HIS A O 1
ATOM 840 N N . HIS A 1 108 ? -13.636 9.414 -6.961 1.00 34.81 108 HIS A N 1
ATOM 841 C CA . HIS A 1 108 ? -14.704 9.911 -6.105 1.00 34.81 108 HIS A CA 1
ATOM 842 C C . HIS A 1 108 ? -14.945 11.383 -6.427 1.00 34.81 108 HIS A C 1
ATOM 844 O O . HIS A 1 108 ? -14.131 12.256 -6.136 1.00 34.81 108 HIS A O 1
ATOM 850 N N . HIS A 1 109 ? -16.080 11.615 -7.082 1.00 27.45 109 HIS A N 1
ATOM 851 C CA . HIS A 1 109 ? -16.704 12.918 -7.225 1.00 27.45 109 HIS A CA 1
ATOM 852 C C . HIS A 1 109 ? -17.054 13.480 -5.837 1.00 27.45 109 HIS A C 1
ATOM 854 O O . HIS A 1 109 ? -17.673 12.786 -5.026 1.00 27.45 109 HIS A O 1
ATOM 860 N N . HIS A 1 110 ? -16.679 14.737 -5.608 1.00 35.91 110 HIS A N 1
ATOM 861 C CA . HIS A 1 110 ? -17.336 15.644 -4.670 1.00 35.91 110 HIS A CA 1
ATOM 862 C C . HIS A 1 110 ? -18.134 16.669 -5.471 1.00 35.91 110 HIS A C 1
ATOM 864 O O . HIS A 1 110 ? -17.638 17.065 -6.553 1.00 35.91 110 HIS A O 1
#

Sequence (110 aa):
LVDAWIYVLDVAAGEKMPRKGGPGITRSDLLLINKIDLAHYVGASLAVMERDTNLMRPDKPWLFTNLKDGTGLDKVIDWVSRLVETPAEARHVRWDGRLAFDGVAAHHHH

Foldseek 3Di:
DDLFFEAEAECLVAQCVLLVLPCNLQPGQEYEHEDPVCCVVNVHDPVSNVVSSCVSHVLHYYDYYHVVVCRCVVVVVVVVVVSVPQPSVRSVVPRPSPDHPPPDPPDDDD

Radius of gyration: 14.3 Å; chains: 1; bounding box: 36×29×36 Å